Protein AF-A0A929SRR6-F1 (afdb_monomer)

Secondary structure (DSSP, 8-state):
-------------HHHHHHHHHT-HHHHHHHT--HHHHHHHHHHHHHHHHHHHHHHHTT-----PPPEEEEE-TTS-EEEEEEPPP-HHHHHHHHHHHHHHHHHHHHHHHTT--------PPPPHHHHHHHHHHHHTTT----GGGS-HHHHTTTSHHHHHHH--

pLDDT: mean 85.5, std 16.63, range [35.0, 97.81]

Nearest PDB structures (foldseek):
  8cee-assembly1_C  TM=9.282E-01  e=3.908E-07  Bacillus subtilis subsp. subtilis str. 168
  8cdv-assembly1_C  TM=9.330E-01  e=5.736E-07  Bacillus subtilis subsp. subtilis str. 168
  7did-assembly1_A  TM=8.136E-01  e=1.318E-04  Mycoplasmoides genitalium G37
  2ix0-assembly1_A  TM=7.675E-01  e=1.021E-04  Escherichia coli
  2ix1-assembly1_A  TM=7.693E-01  e=3.668E-04  Escherichia coli

Sequence (165 aa):
MYKSVIRVDKRMSYNEIQGIIENDEEIIESTGFDKEKLNMVKLYEKLTNILLKRRQKNGYIGFDMPEVQIILDENGKTVGVENKKKIFAYSIIEHLMLTANEVVAETFTKKDIPVMYRVHEYPSLEKIEEVNLTLQKFGLKLNTFRIDEHLLNKKDVSNERFRKR

Foldseek 3Di:
DDDDDDDDPDDDDLVLLLCLVVVPPVSVVVVVDDPVVSVVSVVLLVVLVVLVVVCVVVVDDDPPDFDKDFDADPVRDTPDIDTDDDGCSVSSVVSVVVVVVVCVVVVCVVVVNDDDDDDDADDAPVVVVVVQVVVVVVVDHDPPVPPDVVRNPVPPPVCVVVVPD

Mean predicted aligned error: 9.33 Å

Radius of gyration: 22.23 Å; Cα contacts (8 Å, |Δi|>4): 83; chains: 1; bounding box: 59×39×56 Å

Solvent-accessible surface area (backbone atoms only — not comparable to full-atom values): 10511 Å² total; per-residue (Å²): 141,80,91,82,87,85,77,86,87,75,90,80,54,57,65,55,51,36,26,51,72,74,63,36,64,70,47,42,58,75,64,70,60,51,72,67,57,53,49,50,53,56,48,45,52,54,49,34,56,51,52,49,53,55,38,48,76,72,68,55,80,83,79,89,69,86,47,78,40,77,38,59,48,99,87,69,47,80,77,46,77,44,72,54,80,89,53,69,42,57,52,38,56,50,51,53,51,52,51,52,51,49,52,50,53,52,55,31,60,76,64,73,51,92,74,93,78,91,82,82,80,79,83,52,70,68,60,54,49,55,51,36,60,57,34,45,78,74,79,40,78,76,82,68,89,78,64,53,66,74,70,74,63,54,82,46,70,80,45,58,77,64,67,74,114

Structure (mmCIF, N/CA/C/O backbone):
data_AF-A0A929SRR6-F1
#
_entry.id   AF-A0A929SRR6-F1
#
loop_
_atom_site.group_PDB
_atom_site.id
_atom_site.type_symbol
_atom_site.label_atom_id
_atom_site.label_alt_id
_atom_site.label_comp_id
_atom_site.label_asym_id
_atom_site.label_entity_id
_atom_site.label_seq_id
_atom_site.pdbx_PDB_ins_code
_atom_site.Cartn_x
_atom_site.Cartn_y
_atom_site.Cartn_z
_atom_site.occupancy
_atom_site.B_iso_or_equiv
_atom_site.auth_seq_id
_atom_site.auth_comp_id
_atom_site.auth_asym_id
_atom_site.auth_atom_id
_atom_site.pdbx_PDB_model_num
ATOM 1 N N . MET A 1 1 ? -15.415 -0.735 -15.377 1.00 85.56 1 MET A N 1
ATOM 2 C CA . MET A 1 1 ? -14.771 -2.061 -15.286 1.00 85.56 1 MET A CA 1
ATOM 3 C C . MET A 1 1 ? -14.976 -2.800 -16.581 1.00 85.56 1 MET A C 1
ATOM 5 O O . MET A 1 1 ? -16.096 -2.813 -17.073 1.00 85.56 1 MET A O 1
ATOM 9 N N . TYR A 1 2 ? -13.909 -3.367 -17.121 1.00 93.38 2 TYR A N 1
ATOM 10 C CA . TYR A 1 2 ? -13.914 -4.085 -18.389 1.00 93.38 2 TYR A CA 1
ATOM 11 C C . TYR A 1 2 ? -12.870 -5.203 -18.327 1.00 93.38 2 TYR A C 1
ATOM 13 O O . TYR A 1 2 ? -11.936 -5.130 -17.529 1.00 93.38 2 TYR A O 1
ATOM 21 N N . LYS A 1 3 ? -13.048 -6.246 -19.140 1.00 96.19 3 LYS A N 1
ATOM 22 C CA . LYS A 1 3 ? -12.040 -7.299 -19.305 1.00 96.19 3 LYS A CA 1
ATOM 23 C C . LYS A 1 3 ? -10.890 -6.746 -20.143 1.00 96.19 3 LYS A C 1
ATOM 25 O O . LYS A 1 3 ? -11.143 -6.101 -21.157 1.00 96.19 3 LYS A O 1
ATOM 30 N N . SER A 1 4 ? -9.654 -7.003 -19.736 1.00 96.31 4 SER A N 1
ATOM 31 C CA . SER A 1 4 ? -8.455 -6.555 -20.444 1.00 96.31 4 SER A CA 1
ATOM 32 C C . SER A 1 4 ? -7.417 -7.670 -20.538 1.00 96.31 4 SER A C 1
ATOM 34 O O . SER A 1 4 ? -7.491 -8.670 -19.824 1.00 96.31 4 SER A O 1
ATOM 36 N N . VAL A 1 5 ? -6.454 -7.484 -21.440 1.00 97.31 5 VAL A N 1
ATOM 37 C CA . VAL A 1 5 ? -5.241 -8.298 -21.550 1.00 97.31 5 VAL A CA 1
ATOM 38 C C . VAL A 1 5 ? -4.063 -7.375 -21.273 1.00 97.31 5 VAL A C 1
ATOM 40 O O . VAL A 1 5 ? -4.006 -6.274 -21.818 1.00 97.31 5 VAL A O 1
ATOM 43 N N . ILE A 1 6 ? -3.141 -7.809 -20.417 1.00 96.56 6 ILE A N 1
ATOM 44 C CA . ILE A 1 6 ? -1.922 -7.066 -20.089 1.00 96.56 6 ILE A CA 1
ATOM 45 C C . ILE A 1 6 ? -0.694 -7.901 -20.451 1.00 96.56 6 ILE A C 1
ATOM 47 O O . ILE A 1 6 ? -0.723 -9.127 -20.345 1.00 96.56 6 ILE A O 1
ATOM 51 N N . ARG A 1 7 ? 0.398 -7.234 -20.834 1.00 96.25 7 ARG A N 1
ATOM 52 C CA . ARG A 1 7 ? 1.733 -7.835 -20.925 1.00 96.25 7 ARG A CA 1
ATOM 53 C C . ARG A 1 7 ? 2.612 -7.166 -19.880 1.00 96.25 7 ARG A C 1
ATOM 55 O O . ARG A 1 7 ? 2.918 -5.985 -20.012 1.00 96.25 7 ARG A O 1
ATOM 62 N N . VAL A 1 8 ? 2.972 -7.902 -18.831 1.00 94.06 8 VAL A N 1
ATOM 63 C CA . VAL A 1 8 ? 3.881 -7.386 -17.801 1.00 94.06 8 VAL A CA 1
ATOM 64 C C . VAL A 1 8 ? 5.248 -7.186 -18.441 1.00 94.06 8 VAL A C 1
ATOM 66 O O . VAL A 1 8 ? 5.831 -8.136 -18.954 1.00 94.06 8 VAL A O 1
ATOM 69 N N . ASP A 1 9 ? 5.721 -5.945 -18.439 1.00 90.25 9 ASP A N 1
ATOM 70 C CA . ASP A 1 9 ? 6.996 -5.582 -19.055 1.00 90.25 9 ASP A CA 1
ATOM 71 C C . ASP A 1 9 ? 8.185 -5.959 -18.163 1.00 90.25 9 ASP A C 1
ATOM 73 O O . ASP A 1 9 ? 9.147 -6.571 -18.616 1.00 90.25 9 ASP A O 1
ATOM 77 N N . LYS A 1 10 ? 8.084 -5.670 -16.860 1.00 91.62 10 LYS A N 1
ATOM 78 C CA . LYS A 1 10 ? 9.097 -6.041 -15.871 1.00 91.62 10 LYS A CA 1
ATOM 79 C C . LYS A 1 10 ? 8.468 -6.374 -14.523 1.00 91.62 10 LYS A C 1
ATOM 81 O O . LYS A 1 10 ? 7.514 -5.729 -14.084 1.00 91.62 10 LYS A O 1
ATOM 86 N N . ARG A 1 11 ? 9.019 -7.395 -13.863 1.00 93.88 11 ARG A N 1
ATOM 87 C CA . ARG A 1 11 ? 8.729 -7.719 -12.464 1.00 93.88 11 ARG A CA 1
ATOM 88 C C . ARG A 1 11 ? 9.690 -6.930 -11.583 1.00 93.88 11 ARG A C 1
ATOM 90 O O . ARG A 1 11 ? 10.892 -7.016 -11.791 1.00 93.88 11 ARG A O 1
ATOM 97 N N . MET A 1 12 ? 9.139 -6.209 -10.613 1.00 94.31 12 MET A N 1
ATOM 98 C CA . MET A 1 12 ? 9.900 -5.394 -9.668 1.00 94.31 12 MET A CA 1
ATOM 99 C C . MET A 1 12 ? 9.743 -5.944 -8.254 1.00 94.31 12 MET A C 1
ATOM 101 O O . MET A 1 12 ? 8.670 -6.421 -7.871 1.00 94.31 12 MET A O 1
ATOM 105 N N . SER A 1 13 ? 10.810 -5.850 -7.478 1.00 94.25 13 SER A N 1
ATOM 106 C CA . SER A 1 13 ? 10.829 -6.048 -6.037 1.00 94.25 13 SER A CA 1
ATOM 107 C C . SER A 1 13 ? 10.532 -4.737 -5.309 1.00 94.25 13 SER A C 1
ATOM 109 O O . SER A 1 13 ? 10.717 -3.639 -5.838 1.00 94.25 13 SER A O 1
ATOM 111 N N . TYR A 1 14 ? 10.089 -4.841 -4.056 1.00 93.81 14 TYR A N 1
ATOM 112 C CA . TYR A 1 14 ? 9.861 -3.657 -3.230 1.00 93.81 14 TYR A CA 1
ATOM 113 C C . TYR A 1 14 ? 11.148 -2.867 -2.975 1.00 93.81 14 TYR A C 1
ATOM 115 O O . TYR A 1 14 ? 11.087 -1.645 -2.902 1.00 93.81 14 TYR A O 1
ATOM 123 N N . ASN A 1 15 ? 12.297 -3.543 -2.892 1.00 94.25 15 ASN A N 1
ATOM 124 C CA . ASN A 1 15 ? 13.591 -2.892 -2.701 1.00 94.25 15 ASN A CA 1
ATOM 125 C C . ASN A 1 15 ? 13.995 -2.072 -3.931 1.00 94.25 15 ASN A C 1
ATOM 127 O O . ASN A 1 15 ? 14.430 -0.940 -3.769 1.00 94.25 15 ASN A O 1
ATOM 131 N N . GLU A 1 16 ? 13.779 -2.581 -5.150 1.00 95.19 16 GLU A N 1
ATOM 132 C CA . GLU A 1 16 ? 14.051 -1.807 -6.372 1.00 95.19 16 GLU A CA 1
ATOM 133 C C . GLU A 1 16 ? 13.162 -0.558 -6.453 1.00 95.19 16 GLU A C 1
ATOM 135 O O . GLU A 1 16 ? 13.639 0.534 -6.746 1.00 95.19 16 GLU A O 1
ATOM 140 N N . ILE A 1 17 ? 11.866 -0.691 -6.139 1.00 96.19 17 ILE A N 1
ATOM 141 C CA . ILE A 1 17 ? 10.952 0.462 -6.094 1.00 96.19 17 ILE A CA 1
ATOM 142 C C . ILE A 1 17 ? 11.374 1.455 -5.007 1.00 96.19 17 ILE A C 1
ATOM 144 O O . ILE A 1 17 ? 11.340 2.662 -5.241 1.00 96.19 17 ILE A O 1
ATOM 148 N N . GLN A 1 18 ? 11.790 0.963 -3.838 1.00 96.44 18 GLN A N 1
ATOM 149 C CA . GLN A 1 18 ? 12.283 1.808 -2.754 1.00 96.44 18 GLN A CA 1
ATOM 150 C C . GLN A 1 18 ? 13.552 2.563 -3.166 1.00 96.44 18 GLN A C 1
ATOM 152 O O . GLN A 1 18 ? 13.611 3.770 -2.955 1.00 96.44 18 GLN A O 1
ATOM 157 N N . GLY A 1 19 ? 14.508 1.902 -3.822 1.00 95.81 19 GLY A N 1
ATOM 158 C CA . GLY A 1 19 ? 15.721 2.547 -4.330 1.00 95.81 19 GLY A CA 1
ATOM 159 C C . GLY A 1 19 ? 15.425 3.638 -5.358 1.00 95.81 19 GLY A C 1
ATOM 160 O O . GLY A 1 19 ? 15.956 4.741 -5.259 1.00 95.81 19 GLY A O 1
ATOM 161 N N . ILE A 1 20 ? 14.478 3.407 -6.279 1.00 95.94 20 ILE A N 1
ATOM 162 C CA . ILE A 1 20 ? 14.023 4.454 -7.214 1.00 95.94 20 ILE A CA 1
ATOM 163 C C . ILE A 1 20 ? 13.419 5.652 -6.457 1.00 95.94 20 ILE A C 1
ATOM 165 O O . ILE A 1 20 ? 13.619 6.809 -6.836 1.00 95.94 20 ILE A O 1
ATOM 169 N N . ILE A 1 21 ? 12.662 5.412 -5.383 1.00 95.69 21 ILE A N 1
ATOM 170 C CA . ILE A 1 21 ? 12.075 6.477 -4.554 1.00 95.69 21 ILE A CA 1
ATOM 171 C C . ILE A 1 21 ? 13.166 7.267 -3.823 1.00 95.69 21 ILE A C 1
ATOM 173 O O . ILE A 1 21 ? 13.122 8.498 -3.824 1.00 95.69 21 ILE A O 1
ATOM 177 N N . GLU A 1 22 ? 14.175 6.582 -3.293 1.00 95.75 22 GLU A N 1
ATOM 178 C CA . GLU A 1 22 ? 15.313 7.174 -2.580 1.00 95.75 22 GLU A CA 1
ATOM 179 C C . GLU A 1 22 ? 16.346 7.831 -3.516 1.00 95.75 22 GLU A C 1
ATOM 181 O O . GLU A 1 22 ? 17.173 8.613 -3.057 1.00 95.75 22 GLU A O 1
ATOM 186 N N . ASN A 1 23 ? 16.211 7.636 -4.833 1.00 95.00 23 ASN A N 1
ATOM 187 C CA . ASN A 1 23 ? 17.147 8.078 -5.875 1.00 95.00 23 ASN A CA 1
ATOM 188 C C . ASN A 1 23 ? 18.523 7.401 -5.771 1.00 95.00 23 ASN A C 1
ATOM 190 O O . ASN A 1 23 ? 19.549 8.038 -5.987 1.00 95.00 23 ASN A O 1
ATOM 194 N N . ASP A 1 24 ? 18.529 6.110 -5.448 1.00 96.50 24 ASP A N 1
ATOM 195 C CA . ASP A 1 24 ? 19.723 5.272 -5.492 1.00 96.50 24 ASP A CA 1
ATOM 196 C C . ASP A 1 24 ? 20.130 5.021 -6.956 1.00 96.50 24 ASP A C 1
ATOM 198 O O . ASP A 1 24 ? 19.390 4.393 -7.720 1.00 96.50 24 ASP A O 1
ATOM 202 N N . GLU A 1 25 ? 21.285 5.560 -7.354 1.00 95.25 25 GLU A N 1
ATOM 203 C CA . GLU A 1 25 ? 21.783 5.510 -8.733 1.00 95.25 25 GLU A CA 1
ATOM 204 C C . GLU A 1 25 ? 22.089 4.078 -9.194 1.00 95.25 25 GLU A C 1
ATOM 206 O O . GLU A 1 25 ? 21.731 3.719 -10.317 1.00 95.25 25 GLU A O 1
ATOM 211 N N . GLU A 1 26 ? 22.663 3.242 -8.322 1.00 95.44 26 GLU A N 1
ATOM 212 C CA . GLU A 1 26 ? 23.013 1.851 -8.635 1.00 95.44 26 GLU A CA 1
ATOM 213 C C . GLU A 1 26 ? 21.745 1.020 -8.863 1.00 95.44 26 GLU A C 1
ATOM 215 O O . GLU A 1 26 ? 21.621 0.276 -9.845 1.00 95.44 26 GLU A O 1
ATOM 220 N N . ILE A 1 27 ? 20.742 1.202 -7.998 1.00 93.88 27 ILE A N 1
ATOM 221 C CA . ILE A 1 27 ? 19.446 0.545 -8.170 1.00 93.88 27 ILE A CA 1
ATOM 222 C C . ILE A 1 27 ? 18.781 1.037 -9.454 1.00 93.88 27 ILE A C 1
ATOM 224 O O . ILE A 1 27 ? 18.356 0.211 -10.259 1.00 93.88 27 ILE A O 1
ATOM 228 N N . ILE A 1 28 ? 18.708 2.351 -9.685 1.00 95.00 28 ILE A N 1
ATOM 229 C CA . ILE A 1 28 ? 18.084 2.914 -10.890 1.00 95.00 28 ILE A CA 1
ATOM 230 C C . ILE A 1 28 ? 18.730 2.347 -12.157 1.00 95.00 28 ILE A C 1
ATOM 232 O O . ILE A 1 28 ? 18.002 1.896 -13.046 1.00 95.00 28 ILE A O 1
ATOM 236 N N . GLU A 1 29 ? 20.059 2.300 -12.226 1.00 93.81 29 GLU A N 1
ATOM 237 C CA . GLU A 1 29 ? 20.780 1.744 -13.370 1.00 93.81 29 GLU A CA 1
ATOM 238 C C . GLU A 1 29 ? 20.462 0.253 -13.564 1.00 93.81 29 GLU A C 1
ATOM 240 O O . GLU A 1 29 ? 20.050 -0.157 -14.654 1.00 93.81 29 GLU A O 1
ATOM 245 N N . SER A 1 30 ? 20.525 -0.549 -12.495 1.00 93.50 30 SER A N 1
ATOM 246 C CA . SER A 1 30 ? 20.214 -1.988 -12.548 1.00 93.50 30 SER A CA 1
ATOM 247 C C . SER A 1 30 ? 18.762 -2.289 -12.956 1.00 93.50 30 SER A C 1
ATOM 249 O O . SER A 1 30 ? 18.461 -3.338 -13.542 1.00 93.50 30 SER A O 1
ATOM 251 N N . THR A 1 31 ? 17.832 -1.356 -12.714 1.00 92.56 31 THR A N 1
ATOM 252 C CA . THR A 1 31 ? 16.437 -1.522 -13.136 1.00 92.56 31 THR A CA 1
ATOM 253 C C . THR A 1 31 ? 16.272 -1.444 -14.655 1.00 92.56 31 THR A C 1
ATOM 255 O O . THR A 1 31 ? 15.290 -1.981 -15.180 1.00 92.56 31 THR A O 1
ATOM 258 N N . GLY A 1 32 ? 17.193 -0.807 -15.385 1.00 92.62 32 GLY A N 1
ATOM 259 C CA . GLY A 1 32 ? 17.065 -0.581 -16.829 1.00 92.62 32 GLY A CA 1
ATOM 260 C C . GLY A 1 32 ? 15.798 0.197 -17.215 1.00 92.62 32 GLY A C 1
ATOM 261 O O . GLY A 1 32 ? 15.294 0.057 -18.330 1.00 92.62 32 GLY A O 1
ATOM 262 N N . PHE A 1 33 ? 15.218 0.951 -16.277 1.00 93.94 33 PHE A N 1
ATOM 263 C CA . PHE A 1 33 ? 14.046 1.774 -16.533 1.00 93.94 33 PHE A CA 1
ATOM 264 C C . PHE A 1 33 ? 14.429 3.012 -17.338 1.00 93.94 33 PHE A C 1
ATOM 266 O O . PHE A 1 33 ? 15.370 3.731 -17.013 1.00 93.94 33 PHE A O 1
ATOM 273 N N . ASP A 1 34 ? 13.645 3.291 -18.375 1.00 94.19 34 ASP A N 1
ATOM 274 C CA . ASP A 1 34 ? 13.687 4.582 -19.045 1.00 94.19 34 ASP A CA 1
ATOM 275 C C . ASP A 1 34 ? 13.107 5.694 -18.148 1.00 94.19 34 ASP A C 1
ATOM 277 O O . ASP A 1 34 ? 12.490 5.468 -17.099 1.00 94.19 34 ASP A O 1
ATOM 281 N N . LYS A 1 35 ? 13.284 6.941 -18.591 1.00 94.19 35 LYS A N 1
ATOM 282 C CA . LYS A 1 35 ? 12.799 8.127 -17.878 1.00 94.19 35 LYS A CA 1
ATOM 283 C C . LYS A 1 35 ? 11.284 8.102 -17.642 1.00 94.19 35 LYS A C 1
ATOM 285 O O . LYS A 1 35 ? 10.818 8.648 -16.644 1.00 94.19 35 LYS A O 1
ATOM 290 N N . GLU A 1 36 ? 10.509 7.498 -18.539 1.00 95.38 36 GLU A N 1
ATOM 291 C CA . GLU A 1 36 ? 9.053 7.421 -18.410 1.00 95.38 36 GLU A CA 1
ATOM 292 C C . GLU A 1 36 ? 8.654 6.509 -17.246 1.00 95.38 36 GLU A C 1
ATOM 294 O O . GLU A 1 36 ? 7.868 6.911 -16.385 1.00 95.38 36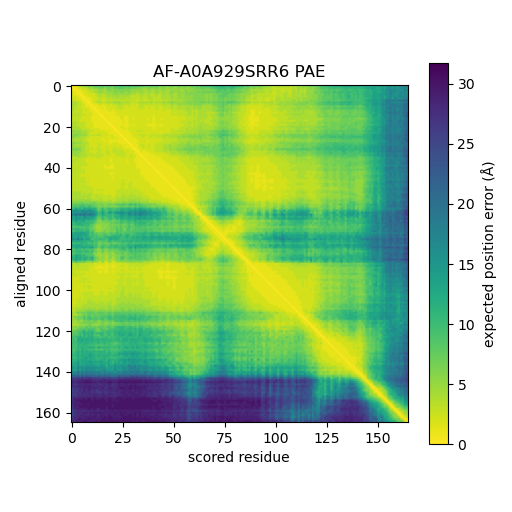 GLU A O 1
ATOM 299 N N . LYS A 1 37 ? 9.256 5.322 -17.151 1.00 95.00 37 LYS A N 1
ATOM 300 C CA . LYS A 1 37 ? 9.022 4.378 -16.051 1.00 95.00 37 LYS A CA 1
ATOM 301 C C . LYS A 1 37 ? 9.481 4.933 -14.708 1.00 95.00 37 LYS A C 1
ATOM 303 O O . LYS A 1 37 ? 8.753 4.802 -13.723 1.00 95.00 37 LYS A O 1
ATOM 308 N N . LEU A 1 38 ? 10.631 5.608 -14.662 1.00 95.50 38 LEU A N 1
ATOM 309 C CA . LEU A 1 38 ? 11.093 6.291 -13.446 1.00 95.50 38 LEU A CA 1
ATOM 310 C C . LEU A 1 38 ? 10.092 7.368 -12.998 1.00 95.50 38 LEU A C 1
ATOM 312 O O . LEU A 1 38 ? 9.711 7.422 -11.826 1.00 95.50 38 LEU A O 1
ATOM 316 N N . ASN A 1 39 ? 9.583 8.170 -13.939 1.00 95.94 39 ASN A N 1
ATOM 317 C CA . ASN A 1 39 ? 8.542 9.157 -13.653 1.00 95.94 39 ASN A CA 1
ATOM 318 C C . ASN A 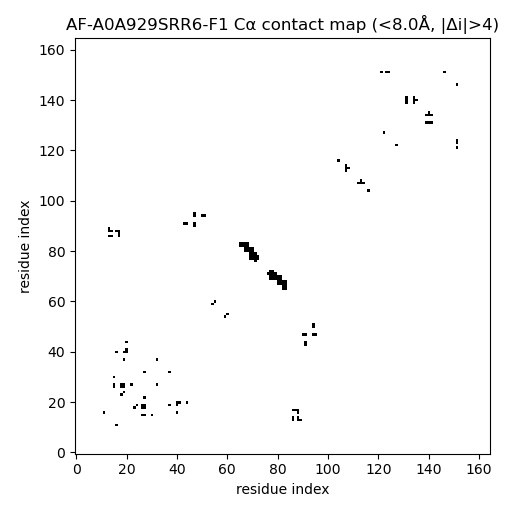1 39 ? 7.236 8.507 -13.178 1.00 95.94 39 ASN A C 1
ATOM 320 O O . ASN A 1 39 ? 6.581 9.051 -12.287 1.00 95.94 39 ASN A O 1
ATOM 324 N N . MET A 1 40 ? 6.856 7.346 -13.722 1.00 95.62 40 MET A N 1
ATOM 325 C CA . MET A 1 40 ? 5.687 6.605 -13.242 1.00 95.62 40 MET A CA 1
ATOM 326 C C . MET A 1 40 ? 5.838 6.184 -11.778 1.00 95.62 40 MET A C 1
ATOM 328 O O . MET A 1 40 ? 4.888 6.338 -11.012 1.00 95.62 40 MET A O 1
ATOM 332 N N . VAL A 1 41 ? 7.016 5.717 -11.350 1.00 95.75 41 VAL A N 1
ATOM 333 C CA . VAL A 1 41 ? 7.257 5.372 -9.936 1.00 95.75 41 VAL A CA 1
ATOM 334 C C . VAL A 1 41 ? 7.069 6.595 -9.031 1.00 95.75 41 VAL A C 1
ATOM 336 O O . VAL A 1 41 ? 6.335 6.519 -8.044 1.00 95.75 41 VAL A O 1
ATOM 339 N N . LYS A 1 42 ? 7.628 7.752 -9.405 1.00 95.12 42 LYS A N 1
ATOM 340 C CA . LYS A 1 42 ? 7.440 9.012 -8.658 1.00 95.12 42 LYS A CA 1
ATOM 341 C C . LYS A 1 42 ? 5.984 9.489 -8.662 1.00 95.12 42 LYS A C 1
ATOM 343 O O . LYS A 1 42 ? 5.496 10.051 -7.680 1.00 95.12 42 LYS A O 1
ATOM 348 N N . LEU A 1 43 ? 5.250 9.243 -9.747 1.00 97.31 43 LEU A N 1
ATOM 349 C CA . LEU A 1 43 ? 3.818 9.526 -9.806 1.00 97.31 43 LEU A CA 1
ATOM 350 C C . LEU A 1 43 ? 3.033 8.645 -8.824 1.00 97.31 43 LEU A C 1
ATOM 352 O O . LEU A 1 43 ? 2.158 9.159 -8.124 1.00 97.31 43 LEU A O 1
ATOM 356 N N . TYR A 1 44 ? 3.358 7.353 -8.729 1.00 96.69 44 TYR A N 1
ATOM 357 C CA . TYR A 1 44 ? 2.742 6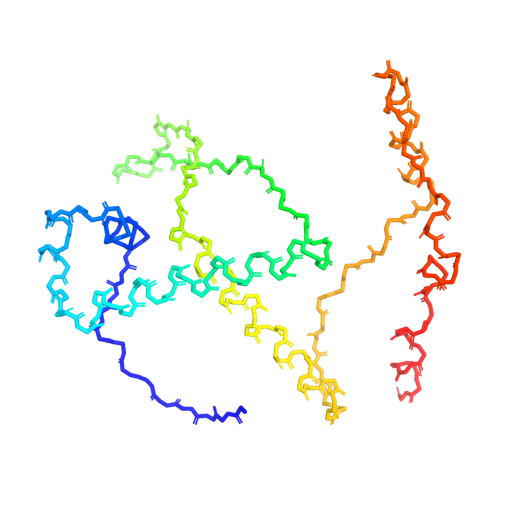.450 -7.755 1.00 96.69 44 TYR A CA 1
ATOM 358 C C . TYR A 1 44 ? 3.063 6.841 -6.316 1.00 96.69 44 TYR A C 1
ATOM 360 O O . TYR A 1 44 ? 2.169 6.811 -5.469 1.00 96.69 44 TYR A O 1
ATOM 368 N N . GLU A 1 45 ? 4.288 7.279 -6.035 1.00 96.94 45 GLU A N 1
ATOM 369 C CA . GLU A 1 45 ? 4.661 7.829 -4.731 1.00 96.94 45 GLU A CA 1
ATOM 370 C C . GLU A 1 45 ? 3.785 9.039 -4.366 1.00 96.94 45 GLU A C 1
ATOM 372 O O . GLU A 1 45 ? 3.150 9.080 -3.305 1.00 96.94 45 GLU A O 1
ATOM 377 N N . LYS A 1 46 ? 3.673 10.009 -5.280 1.00 97.75 46 LYS A N 1
ATOM 378 C CA . LYS A 1 46 ? 2.834 11.197 -5.088 1.00 97.75 46 LYS A CA 1
ATOM 379 C C . LYS A 1 46 ? 1.364 10.833 -4.877 1.00 97.75 46 LYS A C 1
ATOM 381 O O . LYS A 1 46 ? 0.719 11.371 -3.974 1.00 97.75 46 LYS A O 1
ATOM 386 N N . LEU A 1 47 ? 0.830 9.923 -5.692 1.00 97.81 47 LEU A N 1
ATOM 387 C CA . LEU A 1 47 ? -0.550 9.453 -5.583 1.00 97.81 47 LEU A CA 1
ATOM 388 C C . LEU A 1 47 ? -0.801 8.772 -4.234 1.00 97.81 47 LEU A C 1
ATOM 390 O O . LEU A 1 47 ? -1.802 9.059 -3.581 1.00 97.81 47 LEU A O 1
ATOM 394 N N . THR A 1 48 ? 0.124 7.928 -3.787 1.00 97.00 48 THR A N 1
ATOM 395 C CA . THR A 1 48 ? 0.036 7.213 -2.507 1.00 97.00 48 THR A CA 1
ATOM 396 C C . THR A 1 48 ? -0.043 8.187 -1.339 1.00 97.00 48 THR A C 1
ATOM 398 O O . THR A 1 48 ? -0.933 8.067 -0.501 1.00 97.00 48 THR A O 1
ATOM 401 N N . ASN A 1 49 ? 0.787 9.231 -1.339 1.00 96.56 49 ASN A N 1
ATOM 402 C CA . ASN A 1 49 ? 0.728 10.290 -0.330 1.00 96.56 49 ASN A CA 1
ATOM 403 C C . ASN A 1 49 ? -0.625 11.027 -0.313 1.00 96.56 49 ASN A C 1
ATOM 405 O O . ASN A 1 49 ? -1.144 11.363 0.754 1.00 96.56 49 ASN A O 1
ATOM 409 N N . ILE A 1 50 ? -1.233 11.264 -1.480 1.00 97.56 50 ILE A N 1
ATOM 410 C CA . ILE A 1 50 ? -2.574 11.864 -1.578 1.00 97.56 50 ILE A CA 1
ATOM 411 C C . ILE A 1 50 ? -3.639 10.912 -1.016 1.00 97.56 50 ILE A C 1
ATOM 413 O O . ILE A 1 50 ? -4.499 11.337 -0.239 1.00 97.56 50 ILE A O 1
ATOM 417 N N . LEU A 1 51 ? -3.581 9.627 -1.378 1.00 96.06 51 LEU A N 1
ATOM 418 C CA . LEU A 1 51 ? -4.514 8.607 -0.897 1.00 96.06 51 LEU A CA 1
ATOM 419 C C . LEU A 1 51 ? -4.414 8.425 0.620 1.00 96.06 51 LEU A C 1
ATOM 421 O O . LEU A 1 51 ? -5.449 8.368 1.285 1.00 96.06 51 LEU A O 1
ATOM 425 N N . LEU A 1 52 ? -3.199 8.408 1.169 1.00 94.00 52 LEU A N 1
ATOM 426 C CA . LEU A 1 52 ? -2.953 8.323 2.605 1.00 94.00 52 LEU A CA 1
ATOM 427 C C . LEU A 1 52 ? -3.579 9.511 3.343 1.00 94.00 52 LEU A C 1
ATOM 429 O O . LEU A 1 52 ? -4.364 9.308 4.267 1.00 94.00 52 LEU A O 1
ATOM 433 N N . LYS A 1 53 ? -3.331 10.748 2.888 1.00 94.81 53 LYS A N 1
ATOM 434 C CA . LYS A 1 53 ? -3.941 11.955 3.479 1.00 94.81 53 LYS A CA 1
ATOM 435 C C . LYS A 1 53 ? -5.468 11.912 3.431 1.00 94.81 53 LYS A C 1
ATOM 437 O O . LYS A 1 53 ? -6.134 12.247 4.411 1.00 94.81 53 LYS A O 1
ATOM 442 N N . ARG A 1 54 ? -6.041 11.469 2.304 1.00 94.69 54 ARG A N 1
ATOM 443 C CA . ARG A 1 54 ? -7.496 11.297 2.156 1.00 94.69 54 ARG A CA 1
ATOM 444 C C . ARG A 1 54 ? -8.038 10.282 3.163 1.00 94.69 54 ARG A C 1
ATOM 446 O O . ARG A 1 54 ? -9.068 10.526 3.782 1.00 94.69 54 ARG A O 1
ATOM 453 N N . ARG A 1 55 ? -7.342 9.159 3.336 1.00 93.62 55 ARG A N 1
ATOM 454 C CA . ARG A 1 55 ? -7.712 8.093 4.273 1.00 93.62 55 ARG A CA 1
ATOM 455 C C . ARG A 1 55 ? -7.619 8.550 5.724 1.00 93.62 55 ARG A C 1
ATOM 457 O O . ARG A 1 55 ? -8.575 8.354 6.465 1.00 93.62 55 ARG A O 1
ATOM 464 N N . GLN A 1 56 ? -6.533 9.216 6.108 1.00 91.62 56 GLN A N 1
ATOM 465 C CA . GLN A 1 56 ? -6.359 9.784 7.450 1.00 91.62 56 GLN A CA 1
ATOM 466 C C . GLN A 1 56 ? -7.494 10.751 7.800 1.00 91.62 56 GLN A C 1
ATOM 468 O O . GLN A 1 56 ? -8.088 10.642 8.870 1.00 91.62 56 GLN A O 1
ATOM 473 N N . LYS A 1 57 ? -7.877 11.630 6.863 1.00 92.88 57 LYS A N 1
ATOM 474 C CA . LYS A 1 57 ? -9.025 12.533 7.042 1.00 92.88 57 LYS A CA 1
ATOM 475 C C . LYS A 1 57 ? -10.346 11.784 7.272 1.00 92.88 57 LYS A C 1
ATOM 477 O O . LYS A 1 57 ? -11.207 12.281 7.990 1.00 92.88 57 LYS A O 1
ATOM 482 N N . ASN A 1 58 ? -10.492 10.594 6.694 1.00 88.56 58 ASN A N 1
ATOM 483 C CA . ASN A 1 58 ? -11.681 9.749 6.814 1.00 88.56 58 ASN A CA 1
ATOM 484 C C . ASN A 1 58 ? -11.611 8.753 7.990 1.00 88.56 58 ASN A C 1
ATOM 486 O O . ASN A 1 58 ? -12.403 7.816 8.032 1.00 88.56 58 ASN A O 1
ATOM 490 N N . GLY A 1 59 ? -10.680 8.933 8.935 1.00 85.75 59 GLY A N 1
ATOM 491 C CA . GLY A 1 59 ? -10.577 8.087 10.129 1.00 85.75 59 GLY A CA 1
ATOM 492 C C . GLY A 1 59 ? -9.808 6.781 9.920 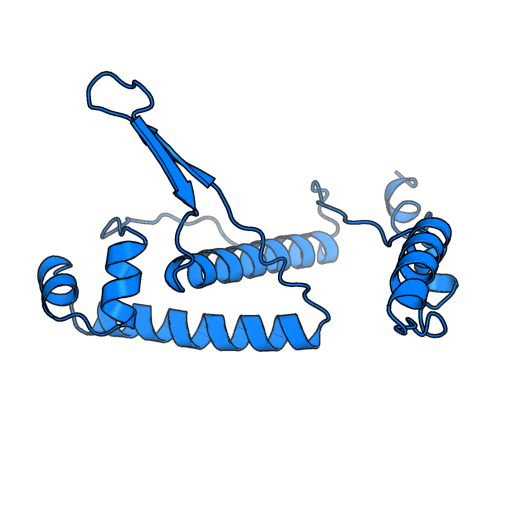1.00 85.75 59 GLY A C 1
ATOM 493 O O . GLY A 1 59 ? -10.024 5.823 10.656 1.00 85.75 59 GLY A O 1
ATOM 494 N N . TYR A 1 60 ? -8.919 6.717 8.924 1.00 87.25 60 TYR A N 1
ATOM 495 C CA . TYR A 1 60 ? -8.004 5.586 8.763 1.00 87.25 60 TYR A CA 1
ATOM 496 C C . TYR A 1 60 ? -7.103 5.417 9.987 1.00 87.25 60 TYR A C 1
ATOM 498 O O . TYR A 1 60 ? -6.405 6.349 10.389 1.00 87.25 60 TYR A O 1
ATOM 506 N N . ILE A 1 61 ? -7.090 4.201 10.530 1.00 81.88 61 ILE A N 1
ATOM 507 C CA . ILE A 1 61 ? -6.228 3.801 11.637 1.00 81.88 61 ILE A CA 1
ATOM 508 C C . ILE A 1 61 ? -5.087 2.974 11.047 1.00 81.88 61 ILE A C 1
ATOM 510 O O . ILE A 1 61 ? -5.285 1.832 10.637 1.00 81.88 61 ILE A O 1
ATOM 514 N N . GLY A 1 62 ? -3.896 3.566 10.982 1.00 77.50 62 GLY A N 1
ATOM 515 C CA . GLY A 1 62 ? -2.684 2.850 10.596 1.00 77.50 62 GLY A CA 1
ATOM 516 C C . GLY A 1 62 ? -2.152 2.062 11.785 1.00 77.50 62 GLY A C 1
ATOM 517 O O . GLY A 1 62 ? -1.471 2.632 12.634 1.00 77.50 62 GLY A O 1
ATOM 518 N N . PHE A 1 63 ? -2.468 0.769 11.867 1.00 70.94 63 PHE A N 1
ATOM 519 C CA . PHE A 1 63 ? -1.862 -0.100 12.873 1.00 70.94 63 PHE A CA 1
ATOM 520 C C . PHE A 1 63 ? -0.403 -0.370 12.496 1.00 70.94 63 PHE A C 1
ATOM 522 O O . PHE A 1 63 ? -0.105 -1.140 11.582 1.00 70.94 63 PHE A O 1
ATOM 529 N N . ASP A 1 64 ? 0.520 0.274 13.205 1.00 70.94 64 ASP A N 1
ATOM 530 C CA . ASP A 1 64 ? 1.951 0.032 13.054 1.00 70.94 64 ASP A CA 1
ATOM 531 C C . ASP A 1 64 ? 2.373 -1.180 13.895 1.00 70.94 64 ASP A C 1
ATOM 533 O O . ASP A 1 64 ? 2.992 -1.052 14.947 1.00 70.94 64 ASP A O 1
ATOM 537 N N . MET A 1 65 ? 1.956 -2.377 13.471 1.00 79.06 65 MET A N 1
ATOM 538 C CA . MET A 1 65 ? 2.419 -3.617 14.095 1.00 79.06 65 MET A CA 1
ATOM 539 C C . MET A 1 65 ? 3.716 -4.086 13.422 1.00 79.06 65 MET A C 1
ATOM 541 O O . MET A 1 65 ? 3.783 -4.075 12.184 1.00 79.06 65 MET A O 1
ATOM 545 N N . PRO A 1 66 ? 4.743 -4.482 14.197 1.00 79.88 66 PRO A N 1
ATOM 546 C CA . PRO A 1 66 ? 5.937 -5.096 13.641 1.00 79.88 66 PRO A CA 1
ATOM 547 C C . PRO A 1 66 ? 5.575 -6.474 13.078 1.00 79.88 66 PRO A C 1
ATOM 549 O O . PRO A 1 66 ? 5.098 -7.350 13.798 1.00 79.88 66 PRO A O 1
ATOM 552 N N . GLU A 1 67 ? 5.785 -6.658 11.776 1.00 84.00 67 GLU A N 1
ATOM 553 C CA . GLU A 1 67 ? 5.732 -7.980 11.155 1.00 84.00 67 GLU A CA 1
ATOM 554 C C . GLU A 1 67 ? 7.081 -8.668 11.333 1.00 84.00 67 GLU A C 1
ATOM 556 O O . GLU A 1 67 ? 8.129 -8.050 11.152 1.00 84.00 67 GLU A O 1
ATOM 561 N N . VAL A 1 68 ? 7.058 -9.957 11.648 1.00 89.25 68 VAL A N 1
ATOM 562 C CA . VAL A 1 68 ? 8.267 -10.758 11.835 1.00 89.25 68 VAL A CA 1
ATOM 563 C C . VAL A 1 68 ? 8.580 -11.525 10.549 1.00 89.25 68 VAL A C 1
ATOM 565 O O . VAL A 1 68 ? 7.692 -12.146 9.966 1.00 89.25 68 VAL A O 1
ATOM 568 N N . GLN A 1 69 ? 9.839 -11.502 10.115 1.00 89.44 69 GLN A N 1
ATOM 569 C CA . GLN A 1 69 ? 10.366 -12.327 9.030 1.00 89.44 69 GLN A CA 1
ATOM 570 C C . GLN A 1 69 ? 11.293 -13.413 9.588 1.00 89.44 69 GLN A C 1
ATOM 572 O O . GLN A 1 69 ? 12.147 -13.148 10.435 1.00 89.44 69 GLN A O 1
ATOM 577 N N . ILE A 1 70 ? 11.109 -14.647 9.115 1.00 92.50 70 ILE A N 1
ATOM 578 C CA . ILE A 1 70 ? 11.953 -15.791 9.468 1.00 92.50 70 ILE A CA 1
ATOM 579 C C . ILE A 1 70 ? 13.048 -15.912 8.411 1.00 92.50 70 ILE A C 1
ATOM 581 O O . ILE A 1 70 ? 12.750 -15.958 7.218 1.00 92.50 70 ILE A O 1
ATOM 585 N N . ILE A 1 71 ? 14.301 -15.985 8.851 1.00 93.50 71 ILE A N 1
ATOM 586 C CA . ILE A 1 71 ? 15.453 -16.186 7.974 1.00 93.50 71 ILE A CA 1
ATOM 587 C C . ILE A 1 71 ? 15.751 -17.676 7.920 1.00 93.50 71 ILE A C 1
ATOM 589 O O . ILE A 1 71 ? 15.934 -18.317 8.959 1.00 93.50 71 ILE A O 1
ATOM 593 N N . LEU A 1 72 ? 15.792 -18.211 6.704 1.00 94.69 72 LEU A N 1
ATOM 594 C CA . LEU A 1 72 ? 16.101 -19.607 6.425 1.00 94.69 72 LEU A CA 1
ATOM 595 C C . LEU A 1 72 ? 17.477 -19.707 5.761 1.00 94.69 72 LEU A C 1
ATOM 597 O O . LEU A 1 72 ? 17.849 -18.826 4.986 1.00 94.69 72 LEU A O 1
ATOM 601 N N . ASP A 1 73 ? 18.215 -20.773 6.058 1.00 94.12 73 ASP A N 1
ATOM 602 C CA . ASP A 1 73 ? 19.402 -21.153 5.292 1.00 94.12 73 ASP A CA 1
ATOM 603 C C . ASP A 1 73 ? 19.036 -21.878 3.983 1.00 94.12 73 ASP A C 1
ATOM 605 O O . ASP A 1 73 ? 17.865 -22.116 3.676 1.00 94.12 73 ASP A O 1
ATOM 609 N N . GLU A 1 74 ? 20.054 -22.256 3.208 1.00 94.06 74 GLU A N 1
ATOM 610 C CA . GLU A 1 74 ? 19.905 -22.972 1.931 1.00 94.06 74 GLU A CA 1
ATOM 611 C C . GLU A 1 74 ? 19.192 -24.330 2.067 1.00 94.06 74 GLU A C 1
ATOM 613 O O . GLU A 1 74 ? 18.605 -24.820 1.104 1.00 94.06 74 GLU A O 1
ATOM 618 N N . ASN A 1 75 ? 19.195 -24.923 3.264 1.00 93.94 75 ASN A N 1
ATOM 619 C CA . ASN A 1 75 ? 18.528 -26.189 3.562 1.00 93.94 75 ASN A CA 1
ATOM 620 C C . ASN A 1 75 ? 17.107 -25.984 4.121 1.00 93.94 75 ASN A C 1
ATOM 622 O O . ASN A 1 75 ? 16.455 -26.949 4.522 1.00 93.94 75 ASN A O 1
ATOM 626 N N . GLY A 1 76 ? 16.621 -24.738 4.175 1.00 91.19 76 GLY A N 1
ATOM 627 C CA . GLY A 1 76 ? 15.311 -24.385 4.716 1.00 91.19 76 GLY A CA 1
ATOM 628 C C . GLY A 1 76 ? 15.241 -24.400 6.245 1.00 91.19 76 GLY A C 1
ATOM 629 O O . GLY A 1 76 ? 14.141 -24.397 6.802 1.00 91.19 76 GLY A O 1
ATOM 630 N N . LYS A 1 77 ? 16.380 -24.422 6.945 1.00 93.75 77 LYS A N 1
ATOM 631 C CA . LYS A 1 77 ? 16.427 -24.378 8.408 1.00 93.75 77 LYS A CA 1
ATOM 632 C C . LYS A 1 77 ? 16.420 -22.933 8.891 1.00 93.75 77 LYS A C 1
ATOM 634 O O . LYS A 1 77 ? 17.154 -22.088 8.387 1.00 93.75 77 LYS A O 1
ATOM 639 N N . THR A 1 78 ? 15.617 -22.655 9.914 1.00 95.19 78 THR A N 1
ATOM 640 C CA . THR A 1 78 ? 15.569 -21.336 10.548 1.00 95.19 78 THR A CA 1
ATOM 641 C C . THR A 1 78 ? 16.902 -20.985 11.200 1.00 95.19 78 THR A C 1
ATOM 643 O O . THR A 1 78 ? 17.343 -21.671 12.123 1.00 95.19 78 THR A O 1
ATOM 646 N N . VAL A 1 79 ? 17.507 -19.889 10.746 1.00 95.31 79 VAL A N 1
ATOM 647 C CA . VAL A 1 79 ? 18.758 -19.330 11.284 1.00 95.31 79 VAL A CA 1
ATOM 648 C C . VAL A 1 79 ? 18.556 -18.000 12.003 1.00 95.31 79 VAL A C 1
ATOM 650 O O . VAL A 1 79 ? 19.449 -17.554 12.717 1.00 95.31 79 VAL A O 1
ATOM 653 N N . GLY A 1 80 ? 17.386 -17.374 11.865 1.00 93.19 80 GLY A N 1
ATOM 654 C CA . GLY A 1 80 ? 17.122 -16.096 12.508 1.00 93.19 80 GLY A CA 1
ATOM 655 C C . GLY A 1 80 ? 15.676 -15.641 12.412 1.00 93.19 80 GLY A C 1
ATOM 656 O O . GLY A 1 80 ? 14.859 -16.198 11.676 1.00 93.19 80 GLY A O 1
ATOM 657 N N . VAL A 1 81 ? 15.380 -14.609 13.193 1.00 93.31 81 VAL A N 1
ATOM 658 C CA . VAL A 1 81 ? 14.082 -13.947 13.254 1.00 93.31 81 VAL A CA 1
ATOM 659 C C . VAL A 1 81 ? 14.344 -12.451 13.340 1.00 93.31 81 VAL A C 1
ATOM 661 O O . VAL A 1 81 ? 15.046 -11.998 14.240 1.00 93.31 81 VAL A O 1
ATOM 664 N N . GLU A 1 82 ? 13.778 -11.688 12.413 1.00 90.88 82 GLU A N 1
ATOM 665 C CA . GLU A 1 82 ? 13.958 -10.239 12.353 1.00 90.88 82 GLU A CA 1
ATOM 666 C C . GLU A 1 82 ? 12.622 -9.525 12.183 1.00 90.88 82 GLU A C 1
ATOM 668 O O . GLU A 1 82 ? 11.654 -10.088 11.673 1.00 90.88 82 GLU A O 1
ATOM 673 N N . ASN A 1 83 ? 12.567 -8.254 12.575 1.00 89.00 83 ASN A N 1
ATOM 674 C CA . ASN A 1 83 ? 11.435 -7.408 12.222 1.00 89.00 83 ASN A CA 1
ATOM 675 C C . ASN A 1 83 ? 11.558 -6.994 10.758 1.00 89.00 83 ASN A C 1
ATOM 677 O O . ASN A 1 83 ? 12.569 -6.435 10.330 1.00 89.00 83 ASN A O 1
ATOM 681 N N . LYS A 1 84 ? 10.501 -7.229 9.991 1.00 84.62 84 LYS A N 1
ATOM 682 C CA . LYS A 1 84 ? 10.408 -6.815 8.601 1.00 84.62 84 LYS A CA 1
ATOM 683 C C . LYS A 1 84 ? 10.431 -5.292 8.526 1.00 84.62 84 LYS A C 1
ATOM 685 O O . LYS A 1 84 ? 9.574 -4.605 9.087 1.00 84.62 84 LYS A O 1
ATOM 690 N N . LYS A 1 85 ? 11.416 -4.756 7.805 1.00 81.81 85 LYS A N 1
ATOM 691 C CA . LYS A 1 85 ? 11.553 -3.312 7.602 1.00 81.81 85 LYS A CA 1
ATOM 692 C C . LYS A 1 85 ? 10.340 -2.782 6.839 1.00 81.81 85 LYS A C 1
ATOM 694 O O . LYS A 1 85 ? 10.000 -3.275 5.762 1.00 81.81 85 LYS A O 1
ATOM 699 N N . LYS A 1 86 ? 9.715 -1.735 7.376 1.00 80.69 86 LYS A N 1
ATOM 700 C CA . LYS A 1 86 ? 8.699 -0.975 6.648 1.00 80.69 86 LYS A CA 1
ATOM 701 C C . LYS A 1 86 ? 9.392 -0.048 5.662 1.00 80.69 86 LYS A C 1
ATOM 703 O O . LYS A 1 86 ? 10.148 0.835 6.051 1.00 80.69 86 LYS A O 1
ATOM 708 N N . ILE A 1 87 ? 9.131 -0.280 4.384 1.00 90.25 87 ILE A N 1
ATOM 709 C CA . ILE A 1 87 ? 9.569 0.570 3.277 1.00 90.25 87 ILE A CA 1
ATOM 710 C C . ILE A 1 87 ? 8.342 1.151 2.581 1.00 90.25 87 ILE A C 1
ATOM 712 O O . ILE A 1 87 ? 7.284 0.517 2.528 1.00 90.25 87 ILE A O 1
ATOM 716 N N . PHE A 1 88 ? 8.476 2.368 2.060 1.00 92.88 88 PHE A N 1
ATOM 717 C CA . PHE A 1 88 ? 7.368 3.115 1.466 1.00 92.88 88 PHE A CA 1
ATOM 718 C C . PHE A 1 88 ? 6.779 2.399 0.241 1.00 92.88 88 PHE A C 1
ATOM 720 O O . PHE A 1 88 ? 5.574 2.473 0.001 1.00 92.88 88 PHE A O 1
ATOM 727 N N . ALA A 1 89 ? 7.592 1.621 -0.478 1.00 94.75 89 ALA A N 1
ATOM 728 C CA . ALA A 1 89 ? 7.140 0.783 -1.587 1.00 94.75 89 ALA A CA 1
ATOM 729 C C . ALA A 1 89 ? 5.958 -0.147 -1.226 1.00 94.75 89 ALA A C 1
ATOM 731 O O . ALA A 1 89 ? 5.075 -0.359 -2.060 1.00 94.75 89 ALA A O 1
ATOM 732 N N . TYR A 1 90 ? 5.883 -0.661 0.011 1.00 92.75 90 TYR A N 1
ATOM 733 C CA . TYR A 1 90 ? 4.727 -1.453 0.458 1.00 92.75 90 TYR A CA 1
ATOM 734 C C . TYR A 1 90 ? 3.440 -0.618 0.506 1.00 92.75 90 TYR A C 1
ATOM 736 O O . TYR A 1 90 ? 2.390 -1.079 0.058 1.00 92.75 90 TYR A O 1
ATOM 744 N N . SER A 1 91 ? 3.537 0.629 0.977 1.00 92.56 91 SER A N 1
ATOM 745 C CA . SER A 1 91 ? 2.402 1.554 1.087 1.00 92.56 91 SER A CA 1
ATOM 746 C C . SER A 1 91 ? 1.798 1.887 -0.280 1.00 92.56 91 SER A C 1
ATOM 748 O O . SER A 1 91 ? 0.580 2.033 -0.401 1.00 92.56 91 SER A O 1
ATOM 750 N N . ILE A 1 92 ? 2.628 1.936 -1.331 1.00 95.44 92 ILE A N 1
ATOM 751 C CA . ILE A 1 92 ? 2.162 2.164 -2.706 1.00 95.44 92 ILE A CA 1
ATOM 752 C C . ILE A 1 92 ? 1.180 1.071 -3.127 1.00 95.44 92 ILE A C 1
ATOM 754 O O . ILE A 1 92 ? 0.044 1.362 -3.508 1.00 95.44 92 ILE A O 1
ATOM 758 N N . ILE A 1 93 ? 1.594 -0.195 -3.037 1.00 94.75 93 ILE A N 1
ATOM 759 C CA . ILE A 1 93 ? 0.740 -1.318 -3.436 1.00 94.75 93 ILE A CA 1
ATOM 760 C C . ILE A 1 93 ? -0.488 -1.413 -2.533 1.00 94.75 93 ILE A C 1
ATOM 762 O O . ILE A 1 93 ? -1.596 -1.587 -3.038 1.00 94.75 93 ILE A O 1
ATOM 766 N N . GLU A 1 94 ? -0.318 -1.237 -1.222 1.00 92.88 94 GLU A N 1
ATOM 767 C CA . GLU A 1 94 ? -1.419 -1.266 -0.262 1.00 92.88 94 GLU A CA 1
ATOM 768 C C . GLU A 1 94 ? -2.518 -0.260 -0.629 1.00 92.88 94 GLU A C 1
ATOM 770 O O . GLU A 1 94 ? -3.678 -0.635 -0.812 1.00 92.88 94 GLU A O 1
ATOM 775 N N . HIS A 1 95 ? -2.175 1.017 -0.808 1.00 94.12 95 HIS A N 1
ATOM 776 C CA . HIS A 1 95 ? -3.182 2.042 -1.069 1.00 94.12 95 HIS A CA 1
ATOM 777 C C . HIS A 1 95 ? -3.796 1.960 -2.465 1.00 94.12 95 HIS A C 1
ATOM 779 O O . HIS A 1 95 ? -4.977 2.299 -2.620 1.00 94.12 95 HIS A O 1
ATOM 785 N N . LEU A 1 96 ? -3.055 1.482 -3.466 1.00 94.94 96 LEU A N 1
ATOM 786 C CA . LEU A 1 96 ? -3.616 1.197 -4.785 1.00 94.94 96 LEU A CA 1
ATOM 787 C C . LEU A 1 96 ? -4.630 0.049 -4.715 1.00 94.94 96 LEU A C 1
ATOM 789 O O . LEU A 1 96 ? -5.746 0.196 -5.217 1.00 94.94 96 LEU A O 1
ATOM 793 N N . MET A 1 97 ? -4.295 -1.046 -4.027 1.00 95.31 97 MET A N 1
ATOM 794 C CA . MET A 1 97 ? -5.193 -2.195 -3.866 1.00 95.31 97 MET A CA 1
ATOM 795 C C . MET A 1 97 ? -6.433 -1.851 -3.041 1.00 95.31 97 MET A C 1
ATOM 797 O O . MET A 1 97 ? -7.545 -2.210 -3.427 1.00 95.31 97 MET A O 1
ATOM 801 N N . LEU A 1 98 ? -6.282 -1.091 -1.951 1.00 94.00 98 LEU A N 1
ATOM 802 C CA . LEU A 1 98 ? -7.421 -0.597 -1.173 1.00 94.00 98 LEU A CA 1
ATOM 803 C C . LEU A 1 98 ? -8.362 0.247 -2.038 1.00 94.00 98 LEU A C 1
ATOM 805 O O . LEU A 1 98 ? -9.576 0.070 -1.990 1.00 94.00 98 LEU A O 1
ATOM 809 N N . THR A 1 99 ? -7.807 1.137 -2.862 1.00 95.25 99 THR A N 1
ATOM 810 C CA . THR A 1 99 ? -8.606 1.997 -3.745 1.00 95.25 99 THR A CA 1
ATOM 811 C C . THR A 1 99 ? -9.314 1.183 -4.829 1.00 95.25 99 THR A C 1
ATOM 813 O O . THR A 1 99 ? -10.485 1.429 -5.108 1.00 95.25 99 THR A O 1
ATOM 816 N N . ALA A 1 100 ? -8.649 0.180 -5.409 1.00 95.44 100 ALA A N 1
ATOM 817 C CA . ALA A 1 100 ? -9.272 -0.728 -6.368 1.00 95.44 100 ALA A CA 1
ATOM 818 C C . ALA A 1 100 ? -10.447 -1.492 -5.736 1.00 95.44 100 ALA A C 1
ATOM 820 O O . ALA A 1 100 ? -11.541 -1.513 -6.302 1.00 95.44 100 ALA A O 1
ATOM 821 N N . ASN A 1 101 ? -10.252 -2.044 -4.536 1.00 94.44 101 ASN A N 1
ATOM 822 C CA . ASN A 1 101 ? -11.288 -2.772 -3.804 1.00 94.44 101 ASN A CA 1
ATOM 823 C C . ASN A 1 101 ? -12.485 -1.879 -3.446 1.00 94.44 101 ASN A C 1
ATOM 825 O O . ASN A 1 101 ? -13.629 -2.302 -3.600 1.00 94.44 101 ASN A O 1
ATOM 829 N N . GLU A 1 102 ? -12.244 -0.634 -3.028 1.00 92.88 102 GLU A N 1
ATOM 830 C CA . GLU A 1 102 ? -13.306 0.347 -2.770 1.00 92.88 102 GLU A CA 1
ATOM 831 C C . GLU A 1 102 ? -14.127 0.642 -4.025 1.00 92.88 102 GLU A C 1
ATOM 833 O O . GLU A 1 102 ? -15.355 0.617 -3.971 1.00 92.88 102 GLU A O 1
ATOM 838 N N . VAL A 1 103 ? -13.470 0.854 -5.170 1.00 94.81 103 VAL A N 1
ATOM 839 C CA . VAL A 1 103 ? -14.155 1.105 -6.448 1.00 94.81 103 VAL A CA 1
ATOM 840 C C . VAL A 1 103 ? -14.987 -0.106 -6.875 1.00 94.81 103 VAL A C 1
ATOM 842 O O . VAL A 1 103 ? -16.094 0.069 -7.391 1.00 94.81 103 VAL A O 1
ATOM 845 N N . VAL A 1 104 ? -14.491 -1.330 -6.653 1.00 94.31 104 VAL A N 1
ATOM 846 C CA . VAL A 1 104 ? -15.252 -2.565 -6.902 1.00 94.31 104 VAL A CA 1
ATOM 847 C C . VAL A 1 104 ? -16.502 -2.610 -6.039 1.00 94.31 104 VAL A C 1
ATOM 849 O O . VAL A 1 104 ? -17.605 -2.718 -6.579 1.00 94.31 104 VAL A O 1
ATOM 852 N N . ALA A 1 105 ? -16.334 -2.470 -4.724 1.00 93.06 105 ALA A N 1
ATOM 853 C CA . ALA A 1 105 ? -17.431 -2.512 -3.772 1.00 93.06 105 ALA A CA 1
ATOM 854 C C . ALA A 1 105 ? -18.481 -1.438 -4.088 1.00 93.06 105 ALA A C 1
ATOM 856 O O . ALA A 1 105 ? -19.662 -1.751 -4.206 1.00 93.06 105 ALA A O 1
ATOM 857 N N . GLU A 1 106 ? -18.065 -0.189 -4.306 1.00 92.38 106 GLU A N 1
ATOM 858 C CA . GLU A 1 106 ? -18.968 0.921 -4.617 1.00 92.38 106 GLU A CA 1
ATOM 859 C C . GLU A 1 106 ? -19.731 0.694 -5.930 1.00 92.38 106 GLU A C 1
ATOM 861 O O . GLU A 1 106 ? -20.947 0.890 -5.989 1.00 92.38 106 GLU A O 1
ATOM 866 N N . THR A 1 107 ? -19.038 0.254 -6.984 1.00 94.38 107 THR A N 1
ATOM 867 C CA . THR A 1 107 ? -19.652 0.027 -8.301 1.00 94.38 107 THR A CA 1
ATOM 868 C C . THR A 1 107 ? -20.712 -1.066 -8.240 1.00 94.38 107 THR A C 1
ATOM 870 O O . THR A 1 107 ? -21.762 -0.938 -8.868 1.00 94.38 107 THR A O 1
ATOM 873 N N . PHE A 1 108 ? -20.439 -2.147 -7.512 1.00 94.00 108 PHE A N 1
ATOM 874 C CA . PHE A 1 108 ? -21.323 -3.307 -7.456 1.00 94.00 108 PHE A CA 1
ATOM 875 C C . PHE A 1 108 ? -22.520 -3.041 -6.550 1.00 94.00 108 PHE A C 1
ATOM 877 O O . PHE A 1 108 ? -23.642 -3.354 -6.940 1.00 94.00 108 PHE A O 1
ATOM 884 N N . THR A 1 109 ? -22.308 -2.337 -5.433 1.00 92.56 109 THR A N 1
ATOM 885 C CA . THR A 1 109 ? -23.393 -1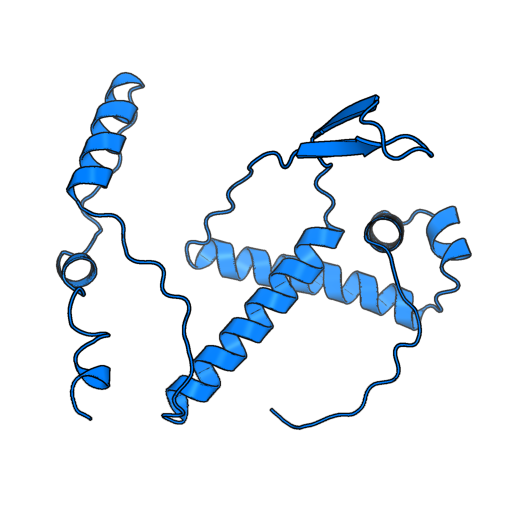.857 -4.569 1.00 92.56 109 THR A CA 1
ATOM 886 C C . THR A 1 109 ? -24.348 -0.940 -5.332 1.00 92.56 109 THR A C 1
ATOM 888 O O . THR A 1 109 ? -25.556 -1.111 -5.242 1.00 92.56 109 THR A O 1
ATOM 891 N N . LYS A 1 110 ? -23.837 0.007 -6.134 1.00 93.81 110 LYS A N 1
ATOM 892 C CA . LYS A 1 110 ? -24.685 0.915 -6.937 1.00 93.81 110 LYS A CA 1
ATOM 893 C C . LYS A 1 110 ? -25.486 0.210 -8.033 1.00 93.81 110 LYS A C 1
ATOM 895 O O . LYS A 1 110 ? -26.454 0.778 -8.524 1.00 93.81 110 LYS A O 1
ATOM 900 N N . LYS A 1 111 ? -25.048 -0.974 -8.463 1.00 94.19 111 LYS A N 1
ATOM 901 C CA . LYS A 1 111 ? -25.695 -1.770 -9.513 1.00 94.19 111 LYS A CA 1
ATOM 902 C C . LYS A 1 111 ? -26.538 -2.920 -8.958 1.00 94.19 111 LYS A C 1
ATOM 904 O O . LYS A 1 111 ? -27.008 -3.728 -9.752 1.00 94.19 111 LYS A O 1
ATOM 909 N N . ASP A 1 112 ? -26.672 -3.021 -7.634 1.00 93.06 112 ASP A N 1
ATOM 910 C CA . ASP A 1 112 ? -27.340 -4.130 -6.944 1.00 93.06 112 ASP A CA 1
ATOM 911 C C . ASP A 1 112 ? -26.833 -5.517 -7.397 1.00 93.06 112 ASP A C 1
ATOM 913 O O . ASP A 1 112 ? -27.590 -6.485 -7.493 1.00 93.06 112 ASP A O 1
ATOM 917 N N . ILE A 1 113 ? -25.531 -5.619 -7.697 1.00 92.25 113 ILE A N 1
ATOM 918 C CA . ILE A 1 113 ? -24.888 -6.879 -8.088 1.00 92.25 113 ILE A CA 1
ATOM 919 C C . ILE A 1 113 ? -24.458 -7.615 -6.812 1.00 92.25 113 ILE A C 1
ATOM 921 O O . ILE A 1 113 ? -23.661 -7.066 -6.047 1.00 92.25 113 ILE A O 1
ATOM 925 N N . PRO A 1 114 ? -24.918 -8.857 -6.579 1.00 90.75 114 PRO A N 1
ATOM 926 C CA . PRO A 1 114 ? -24.556 -9.604 -5.382 1.00 90.75 114 PRO A CA 1
ATOM 927 C C . PRO A 1 114 ? -23.086 -10.039 -5.431 1.00 90.75 114 PRO A C 1
ATOM 929 O O . PRO A 1 114 ? -22.671 -10.764 -6.335 1.00 90.75 114 PRO A O 1
ATOM 932 N N . VAL A 1 115 ? -22.306 -9.620 -4.433 1.00 90.50 115 VAL A N 1
ATOM 933 C CA . VAL A 1 115 ? -20.921 -10.053 -4.192 1.00 90.50 115 VAL A CA 1
ATOM 934 C C . VAL A 1 115 ? -20.646 -10.176 -2.698 1.00 90.50 115 VAL A C 1
ATOM 936 O O . VAL A 1 115 ? -21.377 -9.635 -1.872 1.00 90.50 115 VAL A O 1
ATOM 939 N N . MET A 1 116 ? -19.582 -10.896 -2.344 1.00 90.44 116 MET A N 1
ATOM 940 C CA . MET A 1 116 ? -19.122 -10.976 -0.960 1.00 90.44 116 MET A CA 1
ATOM 941 C C . MET A 1 116 ? -18.413 -9.681 -0.560 1.00 90.44 116 MET A C 1
ATOM 943 O O . MET A 1 116 ? -17.482 -9.240 -1.234 1.00 90.44 116 MET A O 1
ATOM 947 N N . TYR A 1 117 ? -18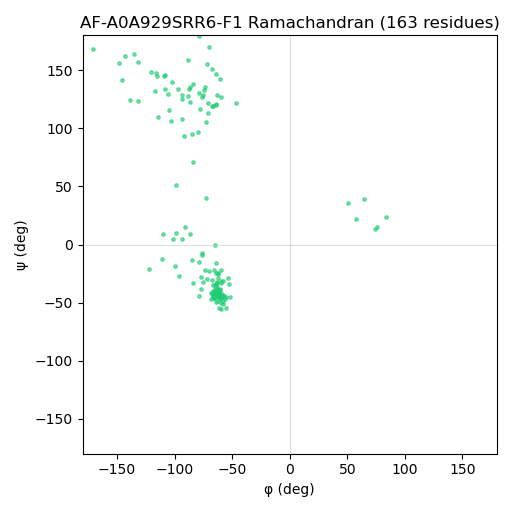.826 -9.109 0.568 1.00 89.69 117 TYR A N 1
ATOM 948 C CA . TYR A 1 117 ? -18.197 -7.936 1.165 1.00 89.69 117 TYR A CA 1
ATOM 949 C C . TYR A 1 117 ? -17.432 -8.329 2.426 1.00 89.69 117 TYR A C 1
ATOM 951 O O . TYR A 1 117 ? -17.864 -9.190 3.190 1.00 89.69 117 TYR A O 1
ATOM 959 N N . ARG A 1 118 ? -16.311 -7.649 2.673 1.00 90.56 118 ARG A N 1
ATOM 960 C CA . ARG A 1 118 ? -15.605 -7.713 3.953 1.00 90.56 118 ARG A CA 1
ATOM 961 C C . ARG A 1 118 ? -16.091 -6.563 4.827 1.00 90.56 118 ARG A C 1
ATOM 963 O O . ARG A 1 118 ? -15.775 -5.409 4.549 1.00 90.56 118 ARG A O 1
ATOM 970 N N . VAL A 1 119 ? -16.868 -6.879 5.857 1.00 87.12 119 VAL A N 1
ATOM 971 C CA . VAL A 1 119 ? -17.441 -5.887 6.774 1.00 87.12 119 VAL A CA 1
ATOM 972 C C . VAL A 1 119 ? -16.685 -5.932 8.097 1.00 87.12 119 VAL A C 1
ATOM 974 O O . VAL A 1 119 ? -16.486 -7.001 8.668 1.00 87.12 119 VAL A O 1
ATOM 977 N N . HIS A 1 120 ? -16.255 -4.764 8.568 1.00 85.00 120 HIS A N 1
ATOM 978 C CA . HIS A 1 120 ? -15.712 -4.577 9.908 1.00 85.00 120 HIS A CA 1
ATOM 979 C C . HIS A 1 120 ? -16.770 -3.867 10.751 1.00 85.00 120 HIS A C 1
ATOM 981 O O . HIS A 1 120 ? -17.158 -2.743 10.434 1.00 85.00 120 HIS A O 1
ATOM 987 N N . GLU A 1 121 ? -17.270 -4.544 11.781 1.00 82.62 121 GLU A N 1
ATOM 988 C CA . GLU A 1 121 ? -18.278 -3.989 12.685 1.00 82.62 121 GLU A CA 1
ATOM 989 C C . GLU A 1 121 ? -17.681 -2.914 13.601 1.00 82.62 121 GLU A C 1
ATOM 991 O O . GLU A 1 121 ? -16.482 -2.912 13.897 1.00 82.62 121 GLU A O 1
ATOM 996 N N . TYR A 1 122 ? -18.533 -2.004 14.073 1.00 82.06 122 TYR A N 1
ATOM 997 C CA . TYR A 1 122 ? -18.146 -1.052 15.108 1.00 82.06 122 TYR A CA 1
ATOM 998 C C . TYR A 1 122 ? -17.816 -1.786 16.420 1.00 82.06 122 TYR A C 1
ATOM 1000 O O . TYR A 1 122 ? -18.443 -2.804 16.729 1.00 82.06 122 TYR A O 1
ATOM 1008 N N . PRO A 1 123 ? -16.855 -1.286 17.219 1.00 83.25 123 PRO A N 1
ATOM 1009 C CA . PRO A 1 123 ? -16.606 -1.838 18.546 1.00 83.25 123 PRO A CA 1
ATOM 1010 C C . PRO A 1 123 ? -17.857 -1.702 19.426 1.00 83.25 123 PRO A C 1
ATOM 1012 O O . PRO A 1 123 ? -18.563 -0.696 19.358 1.00 83.25 123 PRO A O 1
ATOM 1015 N N . SER A 1 124 ? -18.129 -2.709 20.262 1.00 85.38 124 SER A N 1
ATOM 1016 C CA . SER A 1 124 ? -19.225 -2.645 21.234 1.00 85.38 124 SER A CA 1
ATOM 1017 C C . SER A 1 124 ? -18.935 -1.607 22.319 1.00 85.38 124 SER A C 1
ATOM 1019 O O . SER A 1 124 ? -17.775 -1.380 22.665 1.00 85.38 124 SER A O 1
ATOM 1021 N N . LEU A 1 125 ? -19.991 -1.016 22.889 1.00 84.62 125 LEU A N 1
ATOM 1022 C CA . LEU A 1 125 ? -19.879 -0.059 23.998 1.00 84.62 125 LEU A CA 1
ATOM 1023 C C . LEU A 1 125 ? -19.044 -0.619 25.158 1.00 84.62 125 LEU A C 1
ATOM 1025 O O . LEU A 1 125 ? -18.116 0.043 25.609 1.00 84.62 125 LEU A O 1
ATOM 1029 N N . GLU A 1 126 ? -19.285 -1.873 25.540 1.00 85.62 126 GLU A N 1
ATOM 1030 C CA . GLU A 1 126 ? -18.536 -2.573 26.593 1.00 85.62 126 GLU A CA 1
ATOM 1031 C C . GLU A 1 126 ? -17.017 -2.580 26.335 1.00 85.62 126 GLU A C 1
ATOM 1033 O O . GLU A 1 126 ? -16.230 -2.255 27.222 1.00 85.62 126 GLU A O 1
ATOM 1038 N N . LYS A 1 127 ? -16.582 -2.875 25.099 1.00 86.12 127 LYS A N 1
ATOM 1039 C CA . LYS A 1 127 ? -15.151 -2.869 24.739 1.00 86.12 127 LYS A CA 1
ATOM 1040 C C . LYS A 1 127 ? -14.551 -1.466 24.799 1.00 86.12 127 LYS A C 1
ATOM 1042 O O . LYS A 1 127 ? -13.381 -1.303 25.134 1.00 86.12 127 LYS A O 1
ATOM 1047 N N . ILE A 1 128 ? -15.334 -0.446 24.453 1.00 87.69 128 ILE A N 1
ATOM 1048 C CA . ILE A 1 128 ? -14.896 0.953 24.521 1.00 87.69 128 ILE A CA 1
ATOM 1049 C C . ILE A 1 128 ? -14.727 1.379 25.982 1.00 87.69 128 ILE A C 1
ATOM 1051 O O . ILE A 1 128 ? -13.747 2.047 26.316 1.00 87.69 128 ILE A O 1
ATOM 1055 N N . GLU A 1 129 ? -15.651 0.979 26.853 1.00 86.75 129 GLU A N 1
ATOM 1056 C CA . GLU A 1 129 ? -15.576 1.237 28.291 1.00 86.75 129 GLU A CA 1
ATOM 1057 C C . GLU A 1 129 ? -14.363 0.556 28.928 1.00 86.75 129 GLU A C 1
ATOM 1059 O O . GLU A 1 129 ? -13.623 1.211 29.661 1.00 86.75 129 GLU A O 1
ATOM 1064 N N . GLU A 1 130 ? -14.090 -0.705 28.585 1.00 89.75 130 GLU A N 1
ATOM 1065 C CA . GLU A 1 130 ? -12.912 -1.442 29.060 1.00 89.75 130 GLU A CA 1
ATOM 1066 C C . GLU A 1 130 ? -11.595 -0.736 28.687 1.00 89.75 130 GLU A C 1
ATOM 1068 O O . GLU A 1 130 ? -10.700 -0.546 29.525 1.00 89.75 130 GLU A O 1
ATOM 1073 N N . VAL A 1 131 ? -11.489 -0.265 27.440 1.00 89.56 131 VAL A N 1
ATOM 1074 C CA . VAL A 1 131 ? -10.342 0.536 26.991 1.00 89.56 131 VAL A CA 1
ATOM 1075 C C . VAL A 1 131 ? -10.260 1.850 27.770 1.00 89.56 131 VAL A C 1
ATOM 1077 O O . VAL A 1 131 ? -9.177 2.227 28.217 1.00 89.56 131 VAL A O 1
ATOM 1080 N N . ASN A 1 132 ? -11.382 2.542 27.990 1.00 89.62 132 ASN A N 1
ATOM 1081 C CA . ASN A 1 132 ? -11.398 3.811 28.720 1.00 89.62 132 ASN A CA 1
ATOM 1082 C C . ASN A 1 132 ? -10.988 3.636 30.194 1.00 89.62 132 ASN A C 1
ATOM 1084 O O . ASN A 1 132 ? -10.248 4.462 30.721 1.00 89.62 132 ASN A O 1
ATOM 1088 N N . LEU A 1 133 ? -11.401 2.544 30.847 1.00 90.44 133 LEU A N 1
ATOM 1089 C CA . LEU A 1 133 ? -10.967 2.189 32.204 1.00 90.44 133 LEU A CA 1
ATOM 1090 C C . LEU A 1 133 ? -9.456 1.951 32.272 1.00 90.44 133 LEU A C 1
ATOM 1092 O O . LEU A 1 133 ? -8.796 2.378 33.219 1.00 90.44 133 LEU A O 1
ATOM 1096 N N . THR A 1 134 ? -8.897 1.293 31.256 1.00 92.94 134 THR A N 1
ATOM 1097 C CA . THR A 1 134 ? -7.450 1.075 31.158 1.00 92.94 134 THR 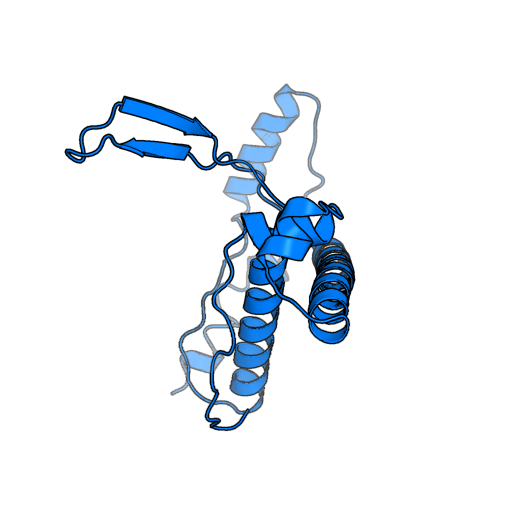A CA 1
ATOM 1098 C C . THR A 1 134 ? -6.710 2.396 30.966 1.00 92.94 134 THR A C 1
ATOM 1100 O O . THR A 1 134 ? -5.748 2.665 31.680 1.00 92.94 134 THR A O 1
ATOM 1103 N N . LEU A 1 135 ? -7.187 3.255 30.062 1.00 92.56 135 LEU A N 1
ATOM 1104 C CA . LEU A 1 135 ? -6.591 4.562 29.776 1.00 92.56 135 LEU A CA 1
ATOM 1105 C C . LEU A 1 135 ? -6.654 5.528 30.965 1.00 92.56 135 LEU A C 1
ATOM 1107 O O . LEU A 1 135 ? -5.698 6.271 31.190 1.00 92.56 135 LEU A O 1
ATOM 1111 N N . GLN A 1 136 ? -7.719 5.475 31.771 1.00 91.31 136 GLN A N 1
ATOM 1112 C CA . GLN A 1 136 ? -7.853 6.307 32.971 1.00 91.31 136 GLN A CA 1
ATOM 1113 C C . GLN A 1 136 ? -6.728 6.065 33.981 1.00 91.31 136 GLN A C 1
ATOM 1115 O O . GLN A 1 136 ? -6.276 7.016 34.618 1.00 91.31 136 GLN A O 1
ATOM 1120 N N . LYS A 1 137 ? -6.207 4.833 34.077 1.00 93.00 137 LYS A N 1
ATOM 1121 C CA . LYS A 1 137 ? -5.039 4.518 34.923 1.00 93.00 137 LYS A CA 1
ATOM 1122 C C . LYS A 1 137 ? -3.779 5.273 34.488 1.00 93.00 137 LYS A C 1
ATOM 1124 O O . LYS A 1 137 ? -2.897 5.504 35.305 1.00 93.00 137 LYS A O 1
ATOM 1129 N N . PHE A 1 138 ? -3.715 5.679 33.222 1.00 93.44 138 PHE A N 1
ATOM 1130 C CA . PHE A 1 138 ? -2.637 6.481 32.644 1.00 93.44 138 PHE A CA 1
ATOM 1131 C C . PHE A 1 138 ? -2.986 7.978 32.560 1.00 93.44 138 PHE A C 1
ATOM 1133 O O . PHE A 1 138 ? -2.272 8.736 31.909 1.00 93.44 138 PHE A O 1
ATOM 1140 N N . GLY A 1 139 ? -4.085 8.423 33.184 1.00 91.19 139 GLY A N 1
ATOM 1141 C CA . GLY A 1 139 ? -4.539 9.818 33.139 1.00 91.19 139 GLY A CA 1
ATOM 1142 C C . GLY A 1 139 ? -5.162 10.240 31.802 1.00 91.19 139 GLY A C 1
ATOM 1143 O O . GLY A 1 139 ? -5.362 11.430 31.567 1.00 91.19 139 GLY A O 1
ATOM 1144 N N . LEU A 1 140 ? -5.479 9.287 30.921 1.00 90.56 140 LEU A N 1
ATOM 1145 C CA . LEU A 1 140 ? -6.094 9.530 29.618 1.00 90.56 140 LEU A CA 1
ATOM 1146 C C . LEU A 1 140 ? -7.591 9.200 29.671 1.00 90.56 140 LEU A C 1
ATOM 1148 O O . LEU A 1 140 ? -7.997 8.203 30.262 1.00 90.56 140 LEU A O 1
ATOM 1152 N N . LYS A 1 141 ? -8.430 10.016 29.023 1.00 84.00 141 LYS A N 1
ATOM 1153 C CA . LYS A 1 141 ? -9.876 9.768 28.925 1.00 84.00 141 LYS A CA 1
ATOM 1154 C C . LYS A 1 141 ? -10.345 9.934 27.488 1.00 84.00 141 LYS A C 1
ATOM 1156 O O . LYS A 1 141 ? -10.190 11.002 26.898 1.00 84.00 141 LYS A O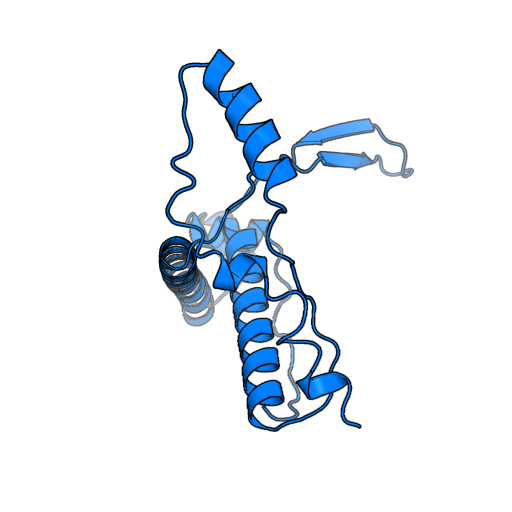 1
ATOM 1161 N N . LEU A 1 142 ? -10.959 8.889 26.942 1.00 81.69 142 LEU A N 1
ATOM 1162 C CA . LEU A 1 142 ? -11.640 8.971 25.655 1.00 81.69 142 LEU A CA 1
ATOM 1163 C C . LEU A 1 142 ? -13.008 9.621 25.851 1.00 81.69 142 LEU A C 1
ATOM 1165 O O . LEU A 1 142 ? -13.780 9.228 26.729 1.00 81.69 142 LEU A O 1
ATOM 1169 N N . ASN A 1 143 ? -13.310 10.624 25.028 1.00 71.88 143 ASN A N 1
ATOM 1170 C CA . ASN A 1 143 ? -14.611 11.277 25.040 1.00 71.88 143 ASN A CA 1
ATOM 1171 C C . ASN A 1 143 ? -15.579 10.478 24.154 1.00 71.88 143 ASN A C 1
ATOM 1173 O O . ASN A 1 143 ? -15.593 10.628 22.934 1.00 71.88 143 ASN A O 1
ATOM 1177 N N . THR A 1 144 ? -16.351 9.586 24.770 1.00 64.75 144 THR A N 1
ATOM 1178 C CA . THR A 1 144 ? -17.247 8.634 24.088 1.00 64.75 144 THR A CA 1
ATOM 1179 C C . THR A 1 144 ? -18.542 9.263 23.558 1.00 64.75 144 THR A C 1
ATOM 1181 O O . THR A 1 144 ? -19.244 8.633 22.774 1.00 64.75 144 THR A O 1
ATOM 1184 N N . PHE A 1 145 ? -18.823 10.533 23.880 1.00 53.47 145 PHE A N 1
ATOM 1185 C CA . PHE A 1 145 ? -20.060 11.256 23.531 1.00 53.47 145 PHE A CA 1
ATOM 1186 C C . PHE A 1 145 ? -20.310 11.504 22.027 1.00 53.47 145 PHE A C 1
ATOM 1188 O O . PHE A 1 145 ? -21.315 12.111 21.672 1.00 53.47 145 PHE A O 1
ATOM 1195 N N . ARG A 1 146 ? -19.419 11.075 21.122 1.00 49.94 146 ARG A N 1
ATOM 1196 C CA . ARG A 1 146 ? -19.582 11.253 19.661 1.00 49.94 146 ARG A CA 1
ATOM 1197 C C . ARG A 1 146 ? -19.859 9.965 18.897 1.00 49.94 146 ARG A C 1
ATOM 1199 O O . ARG A 1 146 ? -19.839 9.988 17.667 1.00 49.94 146 ARG A O 1
ATOM 1206 N N . ILE A 1 147 ? -20.103 8.857 19.587 1.00 54.50 147 ILE A N 1
ATOM 1207 C CA . ILE A 1 147 ? -20.601 7.659 18.922 1.00 54.50 147 ILE A CA 1
ATOM 1208 C C . ILE A 1 147 ? -22.117 7.732 19.006 1.00 54.50 147 ILE A C 1
ATOM 1210 O O . ILE A 1 147 ? -22.706 7.388 20.023 1.00 54.50 147 ILE A O 1
ATOM 1214 N N . ASP A 1 148 ? -22.716 8.287 17.956 1.00 49.91 148 ASP A N 1
ATOM 1215 C CA . ASP A 1 148 ? -24.164 8.346 17.776 1.00 49.91 148 ASP A CA 1
ATOM 1216 C C . ASP A 1 148 ? -24.745 6.952 18.079 1.00 49.91 148 ASP A C 1
ATOM 1218 O O . ASP A 1 148 ? -24.326 5.966 17.462 1.00 49.91 148 ASP A O 1
ATOM 1222 N N . GLU A 1 149 ? -25.667 6.832 19.038 1.00 49.88 149 GLU A N 1
ATOM 1223 C CA . GLU A 1 149 ? -26.288 5.546 19.405 1.00 49.88 149 GLU A CA 1
ATOM 1224 C C . GLU A 1 149 ? -26.893 4.852 18.170 1.00 49.88 149 GLU A C 1
ATOM 1226 O O . GLU A 1 149 ? -26.882 3.625 18.051 1.00 49.88 149 GLU A O 1
ATOM 1231 N N . HIS A 1 150 ? -27.323 5.643 17.180 1.00 49.75 150 HIS A N 1
ATOM 1232 C CA . HIS A 1 150 ? -27.795 5.178 15.878 1.00 49.75 150 HIS A CA 1
ATOM 1233 C C . HIS A 1 150 ? -26.730 4.474 15.017 1.00 49.75 150 HIS A C 1
ATOM 1235 O O . HIS A 1 150 ? -27.089 3.671 14.156 1.00 49.75 150 HIS A O 1
ATOM 1241 N N . LEU A 1 151 ? -25.435 4.745 15.209 1.00 50.44 151 LEU A N 1
ATOM 1242 C CA . LEU A 1 151 ? -24.334 4.061 14.514 1.00 50.44 151 LEU A CA 1
ATOM 1243 C C . LEU A 1 151 ? -23.958 2.739 15.198 1.00 50.44 151 LEU A C 1
ATOM 1245 O O . LEU A 1 151 ? -23.613 1.781 14.508 1.00 50.44 151 LEU A O 1
ATOM 1249 N N . LEU A 1 152 ? -24.080 2.670 16.527 1.00 49.44 152 LEU A N 1
ATOM 1250 C CA . LEU A 1 152 ? -23.835 1.461 17.326 1.00 49.44 152 LEU A CA 1
ATOM 1251 C C . LEU A 1 152 ? -24.970 0.435 17.205 1.00 49.44 152 LEU A C 1
ATOM 1253 O O . LEU A 1 152 ? -24.716 -0.767 17.195 1.00 49.44 152 LEU A O 1
ATOM 1257 N N . ASN A 1 153 ? -26.211 0.902 17.033 1.00 43.94 153 ASN A N 1
ATOM 1258 C CA . ASN A 1 153 ? -27.391 0.050 16.855 1.00 43.94 153 ASN A CA 1
ATOM 1259 C C . ASN A 1 153 ? -27.662 -0.372 15.400 1.00 43.94 153 ASN A C 1
ATOM 1261 O O . ASN A 1 153 ? -28.670 -1.023 15.127 1.00 43.94 153 ASN A O 1
ATOM 1265 N N . LYS A 1 154 ? -26.754 -0.111 14.447 1.00 46.94 154 LYS A N 1
ATOM 1266 C CA . LYS A 1 154 ? -26.827 -0.684 13.085 1.00 46.94 154 LYS A CA 1
ATOM 1267 C C . LYS A 1 154 ? -26.475 -2.181 13.037 1.00 46.94 154 LYS A C 1
ATOM 1269 O O . LYS A 1 154 ? -25.860 -2.639 12.078 1.00 46.94 154 LYS A O 1
ATOM 1274 N N . LYS A 1 155 ? -26.925 -2.970 14.016 1.00 43.56 155 LYS A N 1
ATOM 1275 C CA . LYS A 1 155 ? -26.957 -4.433 13.886 1.00 43.56 155 LYS A CA 1
ATOM 1276 C C . LYS A 1 155 ? -27.913 -4.906 12.777 1.00 43.56 155 LYS A C 1
AT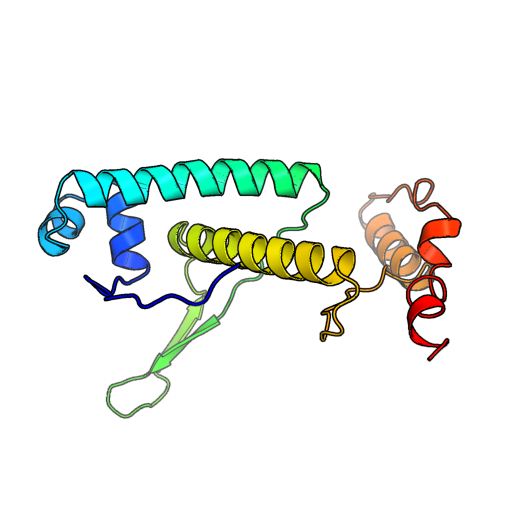OM 1278 O O . LYS A 1 155 ? -27.753 -6.027 12.309 1.00 43.56 155 LYS A O 1
ATOM 1283 N N . ASP A 1 156 ? -28.818 -4.050 12.283 1.00 42.84 156 ASP A N 1
ATOM 1284 C CA . ASP A 1 156 ? -29.871 -4.492 11.352 1.00 42.84 156 ASP A CA 1
ATOM 1285 C C . ASP A 1 156 ? -29.945 -3.798 9.978 1.00 42.84 156 ASP A C 1
ATOM 1287 O O . ASP A 1 156 ? -30.445 -4.399 9.029 1.00 42.84 156 ASP A O 1
ATOM 1291 N N . VAL A 1 157 ? -29.399 -2.594 9.765 1.00 43.00 157 VAL A N 1
ATOM 1292 C CA . VAL A 1 157 ? -29.700 -1.856 8.510 1.00 43.00 157 VAL A CA 1
ATOM 1293 C C . VAL A 1 157 ? -28.933 -2.385 7.286 1.00 43.00 157 VAL A C 1
ATOM 1295 O O . VAL A 1 157 ? -29.427 -2.313 6.160 1.00 43.00 157 VAL A O 1
ATOM 1298 N N . SER A 1 158 ? -27.750 -2.974 7.476 1.00 43.44 158 SER A N 1
ATOM 1299 C CA . SER A 1 158 ? -27.052 -3.700 6.405 1.00 43.44 158 SER A CA 1
ATOM 1300 C C . SER A 1 158 ? -27.610 -5.105 6.182 1.00 43.44 158 SER A C 1
ATOM 1302 O O . SER A 1 158 ? -27.341 -5.669 5.133 1.00 43.44 158 SER A O 1
ATOM 1304 N N . ASN A 1 159 ? -28.412 -5.656 7.100 1.00 38.31 159 ASN A N 1
ATOM 1305 C CA . ASN A 1 159 ? -29.022 -6.980 6.950 1.00 38.31 159 ASN A CA 1
ATOM 1306 C C . ASN A 1 159 ? -30.457 -6.925 6.410 1.00 38.31 159 ASN A C 1
ATOM 1308 O O . ASN A 1 159 ? -30.877 -7.860 5.736 1.00 38.31 159 ASN A O 1
ATOM 1312 N N . GLU A 1 160 ? -31.216 -5.847 6.615 1.00 36.59 160 GLU A N 1
ATOM 1313 C CA . GLU A 1 160 ? -32.602 -5.770 6.124 1.00 36.59 160 GLU A CA 1
ATOM 1314 C C . GLU A 1 160 ? -32.718 -5.712 4.593 1.00 36.59 160 GLU A C 1
ATOM 1316 O O . GLU A 1 160 ? -33.670 -6.256 4.030 1.00 36.59 160 GLU A O 1
ATOM 1321 N N . ARG A 1 161 ? -31.733 -5.131 3.891 1.00 42.19 161 ARG A N 1
ATOM 1322 C CA . ARG A 1 161 ? -31.682 -5.195 2.416 1.00 42.19 161 ARG A CA 1
ATOM 1323 C C . ARG A 1 161 ? -31.275 -6.570 1.878 1.00 42.19 161 ARG A C 1
ATOM 1325 O O . ARG A 1 161 ? -31.604 -6.874 0.738 1.00 42.19 161 ARG A O 1
ATOM 1332 N N . PHE A 1 162 ? -30.607 -7.392 2.687 1.00 43.06 162 PHE A N 1
ATOM 1333 C CA . PHE A 1 162 ? -30.144 -8.731 2.302 1.00 43.06 162 PHE A CA 1
ATOM 1334 C C . PHE A 1 162 ? -31.061 -9.859 2.803 1.00 43.06 162 PHE A C 1
ATOM 1336 O O . PHE A 1 162 ? -31.026 -10.946 2.244 1.00 43.06 162 PHE A O 1
ATOM 1343 N N . ARG A 1 163 ? -31.918 -9.611 3.807 1.00 35.56 163 ARG A N 1
ATOM 1344 C CA . ARG A 1 163 ? -32.912 -10.573 4.326 1.00 35.56 163 ARG A CA 1
ATOM 1345 C C . ARG A 1 163 ? -34.234 -10.601 3.553 1.00 35.56 163 ARG A C 1
ATOM 1347 O O . ARG A 1 163 ? -35.025 -11.513 3.757 1.00 35.56 163 ARG A O 1
ATOM 1354 N N . LYS A 1 164 ? -34.500 -9.620 2.685 1.00 35.44 164 LYS A N 1
ATOM 1355 C CA . LYS A 1 164 ? -35.696 -9.589 1.822 1.00 35.44 164 LYS A CA 1
ATOM 1356 C C . LYS A 1 164 ? -35.403 -10.089 0.403 1.00 35.44 164 LYS A C 1
ATOM 1358 O O . LYS A 1 164 ? -35.747 -9.381 -0.538 1.00 35.44 164 LYS A O 1
ATOM 1363 N N . ARG A 1 165 ? -34.782 -11.261 0.235 1.00 35.00 165 ARG A N 1
ATOM 1364 C CA . ARG A 1 165 ? -34.875 -12.098 -0.980 1.00 35.00 165 ARG A CA 1
ATOM 1365 C C . ARG A 1 165 ? -34.646 -13.559 -0.635 1.00 35.00 165 ARG A C 1
ATOM 1367 O O . ARG A 1 165 ? -33.703 -13.818 0.138 1.00 35.00 165 ARG A O 1
#